Protein AF-A0A3M8CH46-F1 (afdb_monomer)

Structure (mmCIF, N/CA/C/O backbone):
data_AF-A0A3M8CH46-F1
#
_entry.id   AF-A0A3M8CH46-F1
#
loop_
_atom_site.group_PDB
_atom_site.id
_atom_site.type_symbol
_atom_site.label_atom_id
_atom_site.label_alt_id
_atom_site.label_comp_id
_atom_site.label_asym_id
_atom_site.labe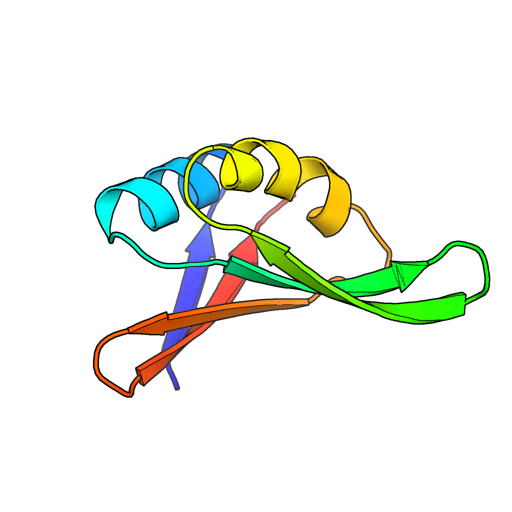l_entity_id
_atom_site.label_seq_id
_atom_site.pdbx_PDB_ins_code
_atom_site.Cartn_x
_atom_site.Cartn_y
_atom_site.Cartn_z
_atom_site.occupancy
_atom_site.B_iso_or_equiv
_atom_site.auth_seq_id
_atom_site.auth_comp_id
_atom_site.auth_asym_id
_atom_site.auth_atom_id
_atom_site.pdbx_PDB_model_num
ATOM 1 N N . MET A 1 1 ? -0.246 -11.390 12.764 1.00 89.06 1 MET A N 1
ATOM 2 C CA . MET A 1 1 ? -0.152 -10.913 11.369 1.00 89.06 1 MET A CA 1
ATOM 3 C C . MET A 1 1 ? -1.363 -11.423 10.611 1.00 89.06 1 MET A C 1
ATOM 5 O O . MET A 1 1 ? -1.735 -12.572 10.822 1.00 89.06 1 MET A O 1
ATOM 9 N N . LYS A 1 2 ? -1.997 -10.577 9.799 1.00 96.56 2 LYS A N 1
ATOM 10 C CA . LYS A 1 2 ? -3.083 -10.940 8.877 1.00 96.56 2 LYS A CA 1
ATOM 11 C C . LYS A 1 2 ? -2.696 -10.498 7.467 1.00 96.56 2 LYS A C 1
ATOM 13 O O . LYS A 1 2 ? -1.954 -9.532 7.332 1.00 96.56 2 LYS A O 1
ATOM 18 N N . ARG A 1 3 ? -3.205 -11.186 6.448 1.00 97.06 3 ARG A N 1
ATOM 19 C CA . ARG A 1 3 ? -3.092 -10.767 5.049 1.00 97.06 3 ARG A CA 1
ATOM 20 C C . ARG A 1 3 ? -4.470 -10.370 4.543 1.00 97.06 3 ARG A C 1
ATOM 22 O O . ARG A 1 3 ? -5.435 -11.090 4.796 1.00 97.06 3 ARG A O 1
ATOM 29 N N . ILE A 1 4 ? -4.544 -9.247 3.845 1.00 97.00 4 ILE A N 1
ATOM 30 C CA . ILE 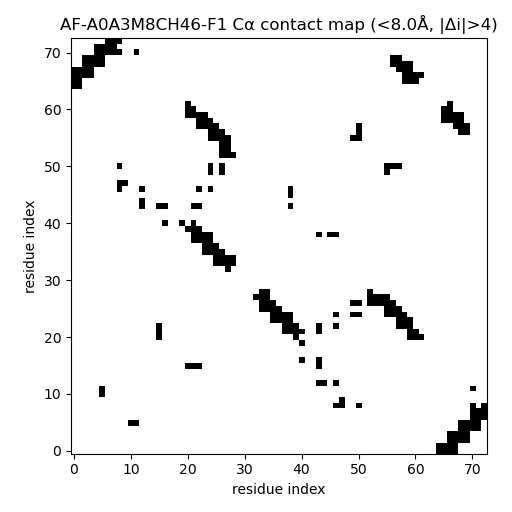A 1 4 ? -5.731 -8.787 3.133 1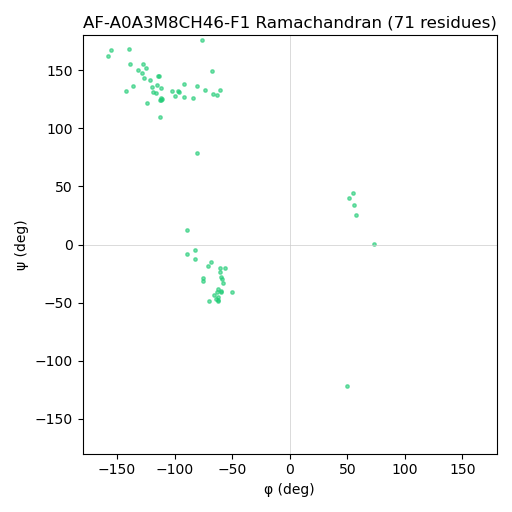.00 97.00 4 ILE A CA 1
ATOM 31 C C . ILE A 1 4 ? -5.385 -8.620 1.655 1.00 97.00 4 ILE A C 1
ATOM 33 O O . ILE A 1 4 ? -4.272 -8.222 1.310 1.00 97.00 4 ILE A O 1
ATOM 37 N N . VAL A 1 5 ? -6.325 -8.990 0.793 1.00 96.94 5 VAL A N 1
ATOM 38 C CA . VAL A 1 5 ? -6.162 -8.932 -0.657 1.00 96.94 5 VAL A CA 1
ATOM 39 C C . VAL A 1 5 ? -7.213 -7.986 -1.211 1.00 96.94 5 VAL A C 1
ATOM 41 O O . VAL A 1 5 ? -8.386 -8.122 -0.869 1.00 96.94 5 VAL A O 1
ATOM 44 N N . PHE A 1 6 ? -6.786 -7.060 -2.057 1.00 96.88 6 PHE A N 1
ATOM 45 C CA . PHE A 1 6 ? -7.657 -6.156 -2.799 1.00 96.88 6 PHE A CA 1
ATOM 46 C C . PHE A 1 6 ? -7.558 -6.466 -4.284 1.00 96.88 6 PHE A C 1
ATOM 48 O O . PHE A 1 6 ? -6.485 -6.833 -4.773 1.00 96.88 6 PHE A O 1
ATOM 55 N N . ALA A 1 7 ? -8.670 -6.325 -5.000 1.00 95.38 7 ALA A N 1
ATOM 56 C CA . ALA A 1 7 ? -8.675 -6.513 -6.442 1.00 95.38 7 ALA A CA 1
ATOM 57 C C . ALA A 1 7 ? -8.047 -5.311 -7.152 1.00 95.38 7 ALA A C 1
ATOM 59 O O . ALA A 1 7 ? -7.480 -5.465 -8.224 1.00 95.38 7 ALA A O 1
ATOM 60 N N . THR A 1 8 ? -8.128 -4.117 -6.558 1.00 95.25 8 THR A N 1
ATOM 61 C CA . THR A 1 8 ? -7.594 -2.890 -7.157 1.00 95.25 8 THR A CA 1
ATOM 62 C C . THR A 1 8 ? -6.895 -1.997 -6.128 1.00 95.25 8 THR A C 1
ATOM 64 O O . THR A 1 8 ? -7.199 -2.066 -4.931 1.00 95.25 8 THR A O 1
ATOM 67 N N . PRO A 1 9 ? -5.950 -1.139 -6.558 1.00 95.06 9 PRO A N 1
ATOM 68 C CA . PRO A 1 9 ? -5.371 -0.116 -5.692 1.00 95.06 9 PRO A CA 1
ATOM 69 C C . PRO A 1 9 ? -6.418 0.840 -5.106 1.00 95.06 9 PRO A C 1
ATOM 71 O O . PRO A 1 9 ? -6.262 1.303 -3.981 1.00 95.06 9 PRO A O 1
ATOM 74 N N . GLU A 1 10 ? -7.489 1.129 -5.842 1.00 95.25 10 GLU A N 1
ATOM 75 C CA . GLU A 1 10 ? -8.563 2.027 -5.419 1.00 95.25 10 GLU A CA 1
ATOM 76 C C . GLU A 1 10 ? -9.336 1.455 -4.221 1.00 95.25 10 GLU A C 1
ATOM 78 O O . GLU A 1 10 ? -9.552 2.168 -3.241 1.00 95.25 10 GLU A O 1
ATOM 83 N N . GLU A 1 11 ? -9.658 0.156 -4.237 1.00 96.94 11 GLU A N 1
ATOM 84 C CA . GLU A 1 11 ? -10.283 -0.527 -3.093 1.00 96.94 11 GLU A CA 1
ATOM 85 C C . GLU A 1 11 ? -9.410 -0.461 -1.833 1.00 96.94 11 GLU A C 1
ATOM 87 O O . GLU A 1 11 ? -9.915 -0.250 -0.728 1.00 96.94 11 GLU A O 1
ATOM 92 N N . LEU A 1 12 ? -8.091 -0.609 -1.991 1.00 97.31 12 LEU A N 1
ATOM 93 C CA . LEU A 1 12 ? -7.143 -0.448 -0.892 1.00 97.31 12 LEU A CA 1
ATOM 94 C C . LEU A 1 12 ? -7.172 0.982 -0.335 1.00 97.31 12 LEU A C 1
ATOM 96 O O . LEU A 1 12 ? -7.183 1.166 0.882 1.00 97.31 12 LEU A O 1
ATOM 100 N N . VAL A 1 13 ? -7.184 1.996 -1.203 1.00 97.44 13 VAL A N 1
ATOM 101 C CA . VAL A 1 13 ? -7.222 3.405 -0.783 1.00 97.44 13 VAL A CA 1
ATOM 102 C C . VAL A 1 13 ? -8.499 3.706 -0.006 1.00 97.44 13 VAL A C 1
ATOM 104 O O . VAL A 1 13 ? -8.428 4.267 1.089 1.00 97.44 13 VAL A O 1
ATOM 107 N N . GLU A 1 14 ? -9.655 3.291 -0.526 1.00 97.62 14 GLU A N 1
ATOM 108 C CA . GLU A 1 14 ? -10.938 3.446 0.163 1.00 97.62 14 GLU A CA 1
ATOM 109 C C . GLU A 1 14 ? -10.953 2.733 1.517 1.00 97.62 14 GLU A C 1
ATOM 111 O O . GLU A 1 14 ? -11.454 3.278 2.503 1.00 97.62 14 GLU A O 1
ATOM 116 N N . HIS A 1 15 ? -10.379 1.529 1.583 1.00 97.56 15 HIS A N 1
ATOM 117 C CA . HIS A 1 15 ? -10.248 0.776 2.826 1.00 97.56 15 HIS A CA 1
ATOM 118 C C . HIS A 1 15 ? -9.375 1.511 3.844 1.00 97.56 15 HIS A C 1
ATOM 120 O O . HIS A 1 15 ? -9.792 1.690 4.985 1.00 97.56 15 HIS A O 1
ATOM 126 N N . CYS A 1 16 ? -8.194 1.987 3.448 1.00 97.75 16 CYS A N 1
ATOM 127 C CA . CYS A 1 16 ? -7.304 2.718 4.348 1.00 97.75 16 CYS A CA 1
ATOM 128 C C . CYS A 1 16 ? -7.936 4.018 4.867 1.00 97.75 16 CYS A C 1
ATOM 130 O O . CYS A 1 16 ? -7.792 4.328 6.050 1.00 97.75 16 CYS A O 1
ATOM 132 N N . LEU A 1 17 ? -8.678 4.739 4.017 1.00 97.94 17 LEU A N 1
ATOM 133 C CA . LEU A 1 17 ? -9.431 5.931 4.416 1.00 97.94 17 LEU A CA 1
ATOM 134 C C . LEU A 1 17 ? -10.543 5.593 5.415 1.00 97.94 17 LEU A C 1
ATOM 136 O O . LEU A 1 17 ? -10.662 6.258 6.439 1.00 97.94 17 LEU A O 1
ATOM 140 N N . ARG A 1 18 ? -11.334 4.549 5.142 1.00 97.31 18 ARG A N 1
ATOM 141 C CA . ARG A 1 18 ? -12.438 4.113 6.011 1.00 97.31 18 ARG A CA 1
ATOM 142 C C . ARG A 1 18 ? -11.955 3.642 7.376 1.00 97.31 18 ARG A C 1
ATOM 144 O O . ARG A 1 18 ? -12.594 3.916 8.384 1.00 97.31 18 ARG A O 1
ATOM 151 N N . GLU A 1 19 ? -10.854 2.903 7.397 1.00 97.12 19 GLU A N 1
ATOM 152 C CA . GLU A 1 19 ? -10.291 2.345 8.623 1.00 97.12 19 GLU A CA 1
ATOM 153 C C . GLU A 1 19 ? -9.433 3.350 9.403 1.00 97.12 19 GLU A C 1
ATOM 155 O O . GLU A 1 19 ? -8.991 3.002 10.501 1.00 97.12 19 GLU A O 1
ATOM 160 N N . GLU A 1 20 ? -9.217 4.547 8.838 1.00 97.25 20 GLU A N 1
ATOM 161 C CA . GLU A 1 20 ? -8.370 5.632 9.348 1.00 97.25 20 GLU A CA 1
ATOM 162 C C . GLU A 1 20 ? -6.925 5.181 9.620 1.00 97.25 20 GLU A C 1
ATOM 164 O O . GLU A 1 20 ? -6.322 5.491 10.649 1.00 97.25 20 GLU A O 1
ATOM 169 N N . VAL A 1 21 ? -6.352 4.419 8.682 1.00 97.81 21 VAL A N 1
ATOM 170 C CA . VAL A 1 21 ? -4.994 3.866 8.789 1.00 97.81 21 VAL A CA 1
ATOM 171 C C . VAL A 1 21 ? -4.057 4.445 7.737 1.00 97.81 21 VAL A C 1
ATOM 173 O O . VAL A 1 21 ? -4.429 4.663 6.584 1.00 97.81 21 VAL A O 1
ATOM 176 N N . SER A 1 22 ? -2.795 4.626 8.120 1.00 98.31 22 SER A N 1
ATOM 177 C CA . SER A 1 22 ? -1.726 4.938 7.173 1.00 98.31 22 SER A CA 1
ATOM 178 C C . SER A 1 22 ? -1.235 3.672 6.477 1.00 98.31 22 SER A C 1
ATOM 180 O O . SER A 1 22 ? -0.990 2.654 7.130 1.00 98.31 22 SER A O 1
ATOM 182 N N . LEU A 1 23 ? -1.027 3.755 5.166 1.00 98.50 23 LEU A N 1
ATOM 183 C CA . LEU A 1 23 ? -0.427 2.694 4.368 1.00 98.50 23 LEU A CA 1
ATOM 184 C C . LEU A 1 23 ? 1.086 2.898 4.298 1.00 98.50 23 LEU A C 1
ATOM 186 O O . LEU A 1 23 ? 1.557 3.965 3.911 1.00 98.50 23 LEU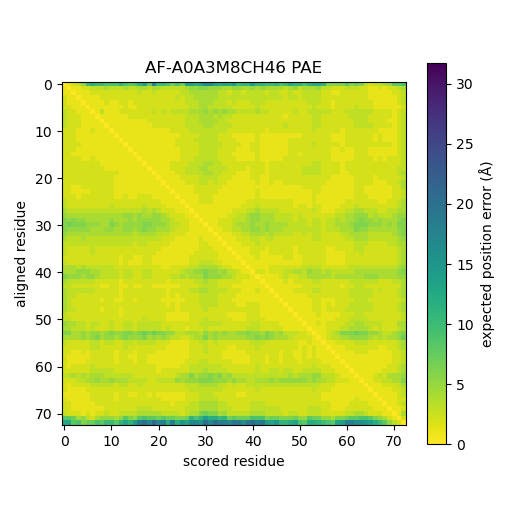 A O 1
ATOM 190 N N . VAL A 1 24 ? 1.852 1.872 4.642 1.00 98.62 24 VAL A N 1
ATOM 191 C CA . VAL A 1 24 ? 3.292 1.825 4.395 1.00 98.62 24 VAL A CA 1
ATOM 192 C C . VAL A 1 24 ? 3.532 1.052 3.109 1.00 98.62 24 VAL A C 1
ATOM 194 O O . VAL A 1 24 ? 2.974 -0.030 2.939 1.00 98.62 24 VAL A O 1
ATOM 197 N N . VAL A 1 25 ? 4.357 1.603 2.221 1.00 98.00 25 VAL A N 1
ATOM 198 C CA . VAL A 1 25 ? 4.811 0.927 1.002 1.00 98.00 25 VAL A CA 1
ATOM 199 C C . VAL A 1 25 ? 6.331 0.908 0.993 1.00 98.00 25 VAL A C 1
ATOM 201 O O . VAL A 1 25 ? 6.978 1.956 1.049 1.00 98.00 25 VAL A O 1
ATOM 204 N N . GLU A 1 26 ? 6.896 -0.288 0.927 1.00 97.94 26 GLU A N 1
ATOM 205 C CA . GLU A 1 26 ? 8.317 -0.542 0.736 1.00 97.94 26 GLU A CA 1
ATOM 206 C C . GLU A 1 26 ? 8.551 -0.940 -0.717 1.00 97.94 26 GLU A C 1
ATOM 208 O O . GLU A 1 26 ? 7.816 -1.755 -1.261 1.00 97.94 26 GLU A O 1
ATOM 213 N N . TYR A 1 27 ? 9.537 -0.340 -1.376 1.00 96.12 27 TYR A N 1
ATOM 214 C CA . TYR A 1 27 ? 9.772 -0.552 -2.802 1.00 96.12 27 TYR A CA 1
ATOM 215 C C . TYR A 1 27 ? 11.225 -0.276 -3.181 1.00 96.12 27 TYR A C 1
ATOM 217 O O . TYR A 1 27 ? 11.983 0.328 -2.417 1.00 96.12 27 TYR A O 1
ATOM 225 N N . LYS A 1 28 ? 11.621 -0.689 -4.387 1.00 95.44 28 LYS A N 1
ATOM 226 C CA . LYS A 1 28 ? 12.906 -0.309 -4.976 1.00 95.44 28 LYS A CA 1
ATOM 227 C C . LYS A 1 28 ? 12.737 0.822 -5.978 1.00 95.44 28 LYS A C 1
ATOM 229 O O . LYS A 1 28 ? 11.921 0.716 -6.887 1.00 95.44 28 LYS A O 1
ATOM 234 N N . ASP A 1 29 ? 13.516 1.889 -5.818 1.00 92.94 29 ASP A N 1
ATOM 235 C CA . ASP A 1 29 ? 13.550 2.986 -6.789 1.00 92.94 29 ASP A CA 1
ATOM 236 C C . ASP A 1 29 ? 14.348 2.618 -8.058 1.00 92.94 29 ASP A C 1
ATOM 238 O O . ASP A 1 29 ? 14.961 1.553 -8.152 1.00 92.94 29 ASP A O 1
ATOM 242 N N . GLU A 1 30 ? 14.366 3.519 -9.044 1.00 92.50 30 GLU A N 1
ATOM 243 C CA . GLU A 1 30 ? 15.079 3.333 -10.321 1.00 92.50 30 GLU A CA 1
ATOM 244 C C . GLU A 1 30 ? 16.599 3.152 -10.155 1.00 92.50 30 GLU A C 1
ATOM 246 O O . GLU A 1 30 ? 17.264 2.594 -11.025 1.00 92.50 30 GLU A O 1
ATOM 251 N N . ALA A 1 31 ? 17.163 3.578 -9.020 1.00 94.75 31 ALA A N 1
ATOM 252 C CA . ALA A 1 31 ? 18.563 3.364 -8.667 1.00 94.75 31 ALA A CA 1
ATOM 253 C C . ALA A 1 31 ? 18.785 2.044 -7.900 1.00 94.75 31 ALA A C 1
ATOM 255 O O . ALA A 1 31 ? 19.860 1.845 -7.325 1.00 94.75 31 ALA A O 1
ATOM 256 N N . ASN A 1 32 ? 17.785 1.151 -7.875 1.00 92.25 32 ASN A N 1
ATOM 257 C CA . ASN A 1 32 ? 17.774 -0.124 -7.151 1.00 92.25 32 ASN A CA 1
ATOM 258 C C . ASN A 1 32 ? 18.002 0.045 -5.634 1.00 92.25 32 ASN A C 1
ATOM 260 O O . ASN A 1 32 ? 18.489 -0.871 -4.963 1.00 92.25 32 ASN A O 1
ATOM 264 N N . LYS A 1 33 ? 17.664 1.216 -5.074 1.00 95.31 33 LYS A N 1
ATOM 265 C CA . LYS A 1 33 ? 17.737 1.471 -3.631 1.00 95.31 33 LYS A CA 1
ATOM 266 C C . LYS A 1 33 ? 16.403 1.147 -2.974 1.00 95.31 33 LYS A C 1
ATOM 268 O O . LYS A 1 33 ? 15.351 1.520 -3.486 1.00 95.31 33 LYS A O 1
ATOM 273 N N . GLN A 1 34 ? 16.463 0.504 -1.808 1.00 96.38 34 GLN A N 1
ATOM 274 C CA . GLN A 1 34 ? 15.285 0.274 -0.976 1.00 96.38 34 GLN A CA 1
ATOM 275 C C . GLN A 1 34 ? 14.761 1.608 -0.441 1.00 96.38 34 GLN A C 1
ATOM 277 O O . GLN A 1 34 ? 15.518 2.404 0.125 1.00 96.38 34 GLN A O 1
ATOM 282 N N . ARG A 1 35 ? 13.463 1.835 -0.612 1.00 96.94 35 ARG A N 1
ATOM 283 C CA . ARG A 1 35 ? 12.719 2.990 -0.120 1.00 96.94 35 ARG A CA 1
ATOM 284 C C . ARG A 1 35 ? 11.505 2.524 0.659 1.00 96.94 35 ARG A C 1
ATOM 286 O O . ARG A 1 35 ? 10.991 1.432 0.445 1.00 96.94 35 ARG A O 1
ATOM 293 N N . GLN A 1 36 ? 11.056 3.393 1.550 1.00 97.75 36 GLN A N 1
ATOM 294 C CA . GLN A 1 36 ? 9.819 3.236 2.287 1.00 97.75 36 GLN A CA 1
ATOM 295 C C . GLN A 1 36 ? 9.102 4.579 2.288 1.00 97.75 36 GLN A C 1
ATOM 297 O O . GLN A 1 36 ? 9.728 5.617 2.520 1.00 97.75 36 GLN A O 1
ATOM 302 N N . ILE A 1 37 ? 7.796 4.550 2.060 1.00 97.88 37 ILE A N 1
ATOM 303 C CA . ILE A 1 37 ? 6.924 5.708 2.206 1.00 97.88 37 ILE A CA 1
ATOM 304 C C . ILE A 1 37 ? 5.731 5.357 3.088 1.00 97.88 37 ILE A C 1
ATOM 306 O O . ILE A 1 37 ? 5.268 4.219 3.105 1.00 97.88 37 ILE A O 1
ATOM 310 N N . VAL A 1 38 ? 5.251 6.347 3.835 1.00 98.31 38 VAL A N 1
ATOM 311 C CA . VAL A 1 38 ? 4.014 6.266 4.609 1.00 98.31 38 VAL A CA 1
ATOM 312 C C . VAL A 1 38 ? 3.022 7.234 3.982 1.00 98.31 38 VAL A C 1
ATOM 314 O O . VAL A 1 38 ? 3.324 8.416 3.842 1.00 98.31 38 VAL A O 1
ATOM 317 N N . LEU A 1 39 ? 1.858 6.725 3.598 1.00 98.25 39 LEU A N 1
ATOM 318 C CA . LEU A 1 39 ? 0.775 7.478 2.981 1.00 98.25 39 LEU A CA 1
ATOM 319 C C . LEU A 1 39 ? -0.392 7.542 3.964 1.00 98.25 39 LEU A C 1
ATOM 321 O O . LEU A 1 39 ? -0.872 6.507 4.426 1.00 98.25 39 LEU A O 1
ATOM 325 N N . ALA A 1 40 ? -0.844 8.749 4.283 1.00 96.62 40 ALA A N 1
ATOM 326 C CA . ALA A 1 40 ? -1.983 8.983 5.162 1.00 96.62 40 ALA A CA 1
ATOM 327 C C . ALA A 1 40 ? -2.950 9.995 4.540 1.00 96.62 40 ALA A C 1
ATOM 329 O O . ALA A 1 40 ? -2.530 10.894 3.805 1.00 96.62 40 ALA A O 1
ATOM 330 N N . SER A 1 41 ? -4.237 9.865 4.864 1.00 95.25 41 SER A N 1
ATOM 331 C CA . SER A 1 41 ? -5.290 10.795 4.440 1.00 95.25 41 SER A CA 1
ATOM 332 C C . SER A 1 41 ? -5.237 11.064 2.926 1.00 95.25 41 SER A C 1
ATOM 334 O O . SER A 1 41 ? -5.275 10.129 2.130 1.00 95.25 41 SER A O 1
ATOM 336 N N . GLU A 1 42 ? -5.090 12.320 2.505 1.00 93.38 42 GLU A N 1
ATOM 337 C CA . GLU A 1 42 ? -5.060 12.721 1.094 1.00 93.38 42 GLU A CA 1
ATOM 338 C C . GLU A 1 42 ? -3.917 12.068 0.293 1.00 93.38 42 GLU A C 1
ATOM 340 O O . GLU A 1 42 ? -4.059 11.828 -0.908 1.00 93.38 42 GLU A O 1
ATOM 345 N N . GLN A 1 43 ? -2.802 11.713 0.946 1.00 97.50 43 GLN A N 1
ATOM 346 C CA . GLN A 1 43 ? -1.657 11.066 0.296 1.00 97.50 43 GLN A CA 1
ATOM 347 C C . GLN A 1 43 ? -1.950 9.620 -0.117 1.00 97.50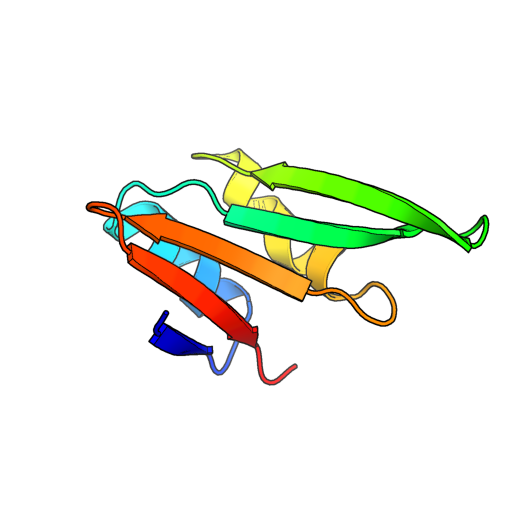 43 GLN A C 1
ATOM 349 O O . GLN A 1 43 ? -1.253 9.093 -0.983 1.00 97.50 43 GLN A O 1
ATOM 354 N N . LEU A 1 44 ? -2.980 8.977 0.454 1.00 97.81 44 LEU A N 1
ATOM 355 C CA . LEU A 1 44 ? -3.374 7.613 0.081 1.00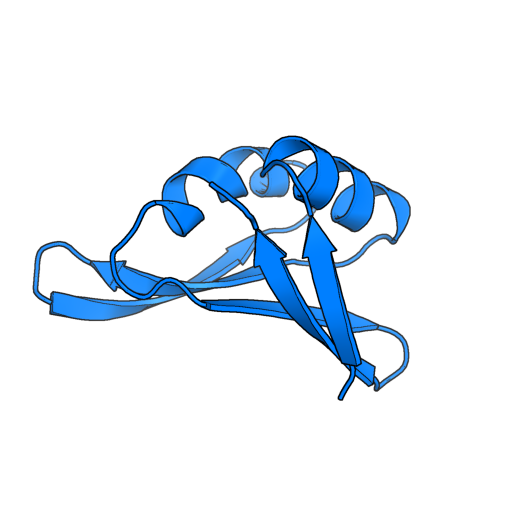 97.81 44 LEU A CA 1
ATOM 356 C C . LEU A 1 44 ? -3.731 7.514 -1.406 1.00 97.81 44 LEU A C 1
ATOM 358 O O . LEU A 1 44 ? -3.446 6.496 -2.026 1.00 97.81 44 LEU A O 1
ATOM 362 N N . SER A 1 45 ? -4.226 8.597 -2.012 1.00 96.38 45 SER A N 1
ATOM 363 C CA . SER A 1 45 ? -4.469 8.683 -3.460 1.00 96.38 45 SER A CA 1
ATOM 364 C C . SER A 1 45 ? -3.229 8.398 -4.327 1.00 96.38 45 SER A C 1
ATOM 366 O O . SER A 1 45 ? -3.365 8.043 -5.494 1.00 96.38 45 SER A O 1
ATOM 368 N N . GLN A 1 46 ? -2.017 8.504 -3.769 1.00 97.00 46 GLN A N 1
ATOM 369 C CA . GLN A 1 46 ? -0.760 8.205 -4.460 1.00 97.00 46 GLN A CA 1
ATOM 370 C C . GLN A 1 46 ? -0.327 6.737 -4.338 1.00 97.00 46 GLN A C 1
ATOM 372 O O . GLN A 1 46 ? 0.620 6.336 -5.014 1.00 97.00 46 GLN A O 1
ATOM 377 N N . ALA A 1 47 ? -0.993 5.915 -3.518 1.00 96.25 47 ALA A N 1
ATOM 378 C CA . ALA A 1 47 ? -0.653 4.499 -3.344 1.00 96.25 47 ALA A CA 1
ATOM 379 C C . ALA A 1 47 ? -0.505 3.727 -4.673 1.00 96.25 47 ALA A C 1
ATOM 381 O O . ALA A 1 47 ? 0.483 2.998 -4.807 1.00 96.25 47 ALA A O 1
ATOM 382 N N . PRO A 1 48 ? -1.364 3.932 -5.699 1.00 95.62 48 PRO A N 1
ATOM 383 C CA . PRO A 1 48 ? -1.213 3.248 -6.984 1.00 95.62 48 PRO A CA 1
ATOM 384 C C . PRO A 1 48 ? 0.112 3.543 -7.703 1.00 95.62 48 PRO A C 1
ATOM 386 O O . PRO A 1 48 ? 0.543 2.738 -8.521 1.00 95.62 48 PRO A O 1
ATOM 389 N N . ILE A 1 49 ? 0.767 4.678 -7.425 1.00 95.19 49 ILE A N 1
ATOM 390 C CA . ILE A 1 49 ? 2.075 5.025 -8.003 1.00 95.19 49 ILE A CA 1
ATOM 391 C C . ILE A 1 49 ? 3.153 4.117 -7.408 1.00 95.19 49 ILE A C 1
ATOM 393 O O . ILE A 1 49 ? 3.935 3.518 -8.142 1.00 95.19 49 ILE A O 1
ATOM 397 N N . TYR A 1 50 ? 3.172 3.985 -6.081 1.00 95.56 50 TYR A N 1
ATOM 398 C CA . TYR A 1 50 ? 4.218 3.245 -5.377 1.00 95.56 50 TYR A CA 1
ATOM 399 C C . TYR A 1 50 ? 4.060 1.726 -5.497 1.00 95.56 50 TYR A C 1
ATOM 401 O O . TYR A 1 50 ? 5.050 1.003 -5.557 1.00 95.56 50 TYR A O 1
ATOM 409 N N . LEU A 1 51 ? 2.823 1.239 -5.605 1.00 94.94 51 LEU A N 1
ATOM 410 C CA . LEU A 1 51 ? 2.530 -0.187 -5.784 1.00 94.94 51 LEU A CA 1
ATOM 411 C C . LEU A 1 51 ? 2.977 -0.741 -7.146 1.00 94.94 51 LEU A C 1
ATOM 413 O O . LEU A 1 51 ? 3.056 -1.953 -7.308 1.00 94.94 51 LEU A O 1
ATOM 417 N N . ARG A 1 52 ? 3.283 0.126 -8.120 1.00 93.12 52 ARG A N 1
ATOM 418 C CA . ARG A 1 52 ? 3.783 -0.278 -9.446 1.00 93.12 52 ARG A CA 1
ATOM 419 C C . ARG A 1 52 ? 5.285 -0.551 -9.478 1.00 93.12 52 ARG A C 1
ATOM 421 O O . ARG A 1 52 ? 5.771 -1.074 -10.479 1.00 93.12 52 ARG A O 1
ATOM 428 N N . TYR A 1 53 ? 6.030 -0.169 -8.441 1.00 93.25 53 TYR A N 1
ATOM 429 C CA . TYR A 1 53 ? 7.458 -0.468 -8.383 1.00 93.25 53 TYR A CA 1
ATOM 430 C C . TYR A 1 53 ? 7.698 -1.973 -8.234 1.00 93.25 5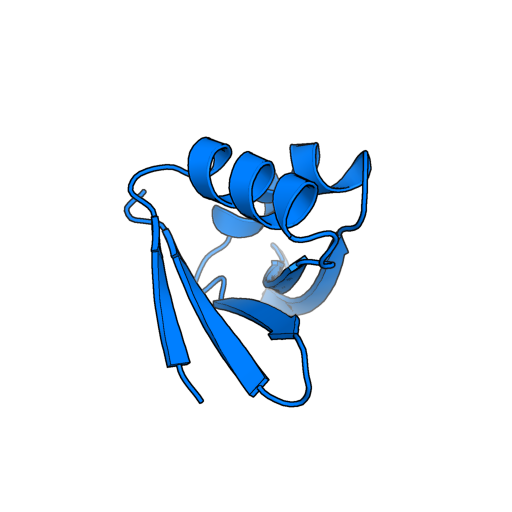3 TYR A C 1
ATOM 432 O O . TYR A 1 53 ? 6.910 -2.705 -7.633 1.00 93.25 53 TYR A O 1
ATOM 440 N N . GLU A 1 54 ? 8.822 -2.440 -8.775 1.00 85.69 54 GLU A N 1
ATOM 441 C CA . GLU A 1 54 ? 9.199 -3.847 -8.679 1.00 85.69 54 GLU A CA 1
ATOM 442 C C . GLU A 1 54 ? 9.360 -4.257 -7.208 1.00 85.69 54 GLU A C 1
ATOM 444 O O . GLU A 1 54 ? 10.034 -3.573 -6.431 1.00 85.69 54 GLU A O 1
ATOM 449 N N . LYS A 1 55 ? 8.764 -5.400 -6.840 1.00 88.44 55 LYS A N 1
ATOM 450 C CA . LYS A 1 55 ? 8.795 -5.953 -5.474 1.00 88.44 55 LYS A CA 1
ATOM 451 C C . LYS A 1 55 ? 8.274 -4.969 -4.422 1.00 88.44 55 LYS A C 1
ATOM 453 O O . LYS A 1 55 ? 8.784 -4.950 -3.305 1.00 88.44 55 LYS A O 1
ATOM 458 N N . ALA A 1 56 ? 7.290 -4.147 -4.787 1.00 94.75 56 ALA A N 1
ATOM 459 C CA . ALA A 1 56 ? 6.591 -3.328 -3.815 1.00 94.75 56 ALA A CA 1
ATOM 460 C C . ALA A 1 56 ? 5.852 -4.223 -2.805 1.00 94.75 56 ALA A C 1
ATOM 462 O O . ALA A 1 56 ? 5.090 -5.113 -3.184 1.00 94.75 56 ALA A O 1
ATOM 463 N N . GLU A 1 57 ? 6.069 -3.968 -1.520 1.00 96.88 57 GLU A N 1
ATOM 464 C CA . GLU A 1 57 ? 5.350 -4.585 -0.410 1.00 96.88 57 GLU A CA 1
ATOM 465 C C . GLU A 1 57 ? 4.562 -3.500 0.317 1.00 96.88 57 GLU A C 1
ATOM 467 O O . GLU A 1 57 ? 5.068 -2.402 0.551 1.00 96.88 57 GLU A O 1
ATOM 472 N N . ALA A 1 58 ? 3.315 -3.793 0.678 1.00 97.94 58 ALA A N 1
ATOM 473 C CA . ALA A 1 58 ? 2.454 -2.836 1.354 1.00 97.94 58 ALA A CA 1
ATOM 474 C C . ALA A 1 58 ? 1.876 -3.421 2.639 1.00 97.94 58 ALA A C 1
ATOM 476 O O . ALA A 1 58 ? 1.547 -4.606 2.720 1.00 97.94 58 ALA A O 1
ATOM 477 N N . TYR A 1 59 ? 1.742 -2.585 3.663 1.00 98.44 59 TYR A N 1
ATOM 478 C CA . TYR A 1 59 ? 1.144 -2.982 4.931 1.00 98.44 59 TYR A CA 1
ATOM 479 C C . TYR A 1 59 ? 0.618 -1.793 5.724 1.00 98.44 59 TYR A C 1
ATOM 481 O O . TYR A 1 59 ? 1.017 -0.649 5.526 1.00 98.44 59 TYR A O 1
ATOM 489 N N . TYR A 1 60 ? -0.243 -2.074 6.695 1.00 98.25 60 TYR A N 1
ATOM 490 C CA . TYR A 1 60 ? -0.620 -1.116 7.731 1.00 98.25 60 TYR A CA 1
ATOM 491 C C . TYR A 1 60 ? -0.715 -1.809 9.093 1.00 98.25 60 TYR A C 1
ATOM 493 O O . TYR A 1 60 ? -0.690 -3.040 9.210 1.00 98.25 60 TYR A O 1
ATOM 501 N N . ARG A 1 61 ? -0.808 -1.011 10.158 1.00 97.38 61 ARG A N 1
ATOM 502 C CA . ARG A 1 61 ? -1.065 -1.505 11.515 1.00 97.38 61 ARG A CA 1
ATOM 503 C C . ARG A 1 61 ? -2.355 -0.909 12.044 1.00 97.38 61 ARG A C 1
ATOM 505 O O . ARG A 1 61 ? -2.566 0.291 11.923 1.00 97.38 61 ARG A O 1
ATOM 512 N N . LYS A 1 62 ? -3.179 -1.748 12.662 1.00 97.00 62 LYS A N 1
ATOM 513 C CA . LYS A 1 62 ? -4.396 -1.335 13.364 1.00 97.00 62 LYS A CA 1
ATOM 514 C C . LYS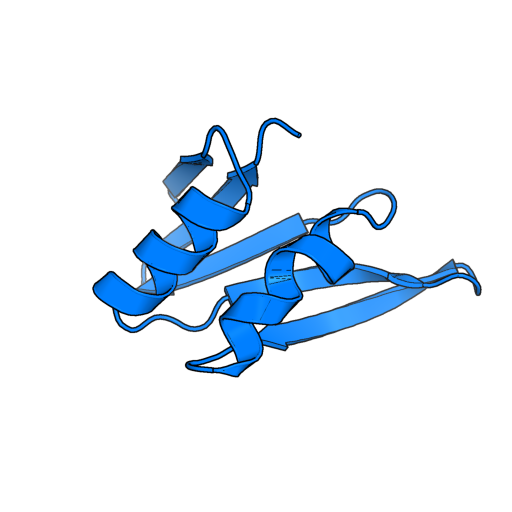 A 1 62 ? -4.561 -2.187 14.614 1.00 97.00 62 LYS A C 1
ATOM 516 O O . LYS A 1 62 ? -4.380 -3.400 14.540 1.00 97.00 62 LYS A O 1
ATOM 521 N N . ASP A 1 63 ? -4.825 -1.554 15.754 1.00 95.56 63 ASP A N 1
ATOM 522 C CA . ASP A 1 63 ? -5.057 -2.223 17.044 1.00 95.56 63 ASP A CA 1
ATOM 523 C C . ASP A 1 63 ? -3.9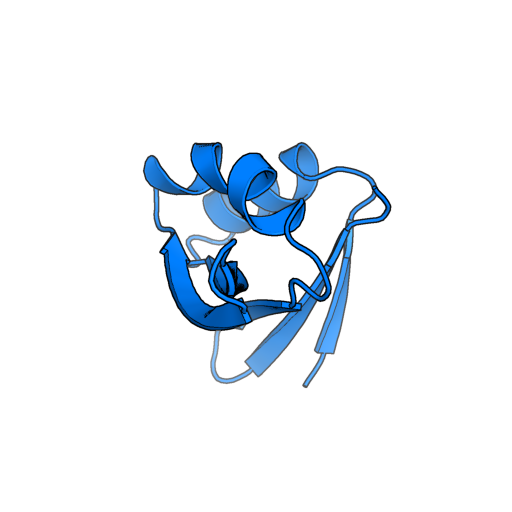59 -3.232 17.433 1.00 95.56 63 ASP A C 1
ATOM 525 O O . ASP A 1 63 ? -4.219 -4.338 17.904 1.00 95.56 63 ASP A O 1
ATOM 529 N N . GLY A 1 64 ? -2.695 -2.880 17.169 1.00 95.12 64 GLY A N 1
ATOM 530 C CA . GLY A 1 64 ? -1.538 -3.747 17.430 1.00 95.12 64 GLY A CA 1
ATOM 531 C C . GLY A 1 64 ? -1.381 -4.928 16.460 1.00 95.12 64 GLY A C 1
ATOM 532 O O . GLY A 1 64 ? -0.427 -5.696 16.576 1.00 95.12 64 GLY A O 1
ATOM 533 N N . ILE A 1 65 ? -2.267 -5.069 15.472 1.00 96.88 65 ILE A N 1
ATOM 534 C CA . ILE A 1 65 ? -2.210 -6.109 14.445 1.00 96.88 65 ILE A CA 1
ATOM 535 C C . ILE A 1 65 ? -1.524 -5.553 13.195 1.00 96.88 65 ILE A C 1
ATOM 537 O O . ILE A 1 65 ? -1.873 -4.489 12.688 1.00 96.88 65 ILE A O 1
ATOM 541 N N . PHE A 1 66 ? -0.553 -6.306 12.677 1.00 98.00 66 PHE A N 1
ATOM 542 C CA . PHE A 1 66 ? 0.055 -6.070 11.367 1.00 98.00 66 PHE A CA 1
ATOM 543 C C . PHE A 1 66 ? -0.785 -6.709 10.257 1.00 98.00 66 PHE A C 1
ATOM 545 O O . PHE A 1 66 ? -1.050 -7.920 10.319 1.00 98.00 66 PHE A O 1
ATOM 552 N N . PHE A 1 67 ? -1.151 -5.908 9.257 1.00 98.31 67 PHE A N 1
ATOM 553 C CA . PHE A 1 67 ? -1.875 -6.318 8.059 1.00 98.31 67 PHE A CA 1
ATOM 554 C C . PHE A 1 67 ? -0.972 -6.170 6.839 1.00 98.31 67 PHE A C 1
ATOM 556 O O . PHE A 1 67 ? -0.672 -5.055 6.427 1.00 98.31 67 PHE A O 1
ATOM 563 N N . GLU A 1 68 ? -0.556 -7.294 6.268 1.00 98.12 68 GLU A N 1
ATOM 564 C CA . GLU A 1 68 ? 0.052 -7.333 4.941 1.00 98.12 68 GLU A CA 1
ATOM 565 C C . GLU A 1 68 ? -1.034 -7.110 3.890 1.00 98.12 68 GLU A C 1
ATOM 567 O O . GLU A 1 68 ? -2.097 -7.737 3.944 1.00 98.12 68 GLU A O 1
ATOM 572 N N . VAL A 1 69 ? -0.753 -6.235 2.936 1.00 97.44 69 VAL A N 1
ATOM 573 C CA . VAL A 1 69 ? -1.659 -5.853 1.864 1.00 97.44 69 VAL A CA 1
ATOM 574 C C . VAL A 1 69 ? -1.118 -6.395 0.550 1.00 97.44 69 VAL A C 1
ATOM 576 O O . VAL A 1 69 ? 0.009 -6.101 0.161 1.00 97.44 69 VAL A O 1
ATOM 579 N N . VAL A 1 70 ? -1.952 -7.152 -0.154 1.00 95.50 70 VAL A N 1
ATOM 580 C CA . VAL A 1 70 ? -1.686 -7.598 -1.523 1.00 95.50 70 VAL A CA 1
ATOM 581 C C . VAL A 1 70 ? -2.733 -6.979 -2.435 1.00 95.50 70 VAL A C 1
ATOM 583 O O . VAL A 1 70 ? -3.925 -7.073 -2.155 1.00 95.50 70 VAL A O 1
ATOM 586 N N . VAL A 1 71 ? -2.300 -6.370 -3.532 1.00 93.31 71 VAL A N 1
ATOM 587 C CA . VAL A 1 71 ? -3.199 -5.852 -4.566 1.00 93.31 71 VAL A CA 1
ATOM 588 C C . VAL A 1 71 ? -3.019 -6.696 -5.819 1.00 93.31 71 VAL A C 1
ATOM 590 O O . VAL A 1 71 ? -1.894 -6.893 -6.271 1.00 93.31 71 VAL A O 1
ATOM 593 N N . GLN A 1 72 ? -4.114 -7.236 -6.348 1.00 84.38 72 GLN A N 1
ATOM 594 C CA . GLN A 1 72 ? -4.114 -8.014 -7.585 1.00 84.38 72 GLN A CA 1
ATOM 595 C C . GLN A 1 72 ? -4.107 -7.054 -8.783 1.00 84.38 72 GLN A C 1
ATOM 597 O O . GLN A 1 72 ? -5.149 -6.775 -9.360 1.00 84.38 72 GLN A O 1
ATOM 602 N N . GLY A 1 73 ? -2.939 -6.498 -9.109 1.00 62.22 73 GLY A N 1
ATOM 603 C CA . GLY A 1 73 ? -2.731 -5.586 -10.241 1.00 62.22 73 GLY A CA 1
ATOM 604 C C . GLY A 1 73 ? -1.732 -6.131 -11.243 1.00 62.22 73 GLY A C 1
ATOM 605 O O . GLY A 1 73 ? -0.670 -6.608 -10.786 1.00 62.22 73 GLY A O 1
#

Solvent-accessible surface area (backbone atoms only — not comparable to full-atom values): 4148 Å² total; per-residue (Å²): 121,47,79,48,78,31,72,38,60,64,59,46,38,54,48,32,60,74,71,74,37,49,42,36,39,36,26,40,48,99,84,72,44,85,45,74,48,77,26,48,75,82,49,31,78,51,46,62,64,55,62,68,32,66,83,40,45,36,32,37,65,56,96,92,38,45,34,42,49,44,61,62,121

Radius of gyration: 11.52 Å; Cα contacts (8 Å, |Δi|>4): 136; chains: 1; bounding box: 31×24×28 Å

Foldseek 3Di:
DAEDEAQALVVVLVVCVVLQWWKKKWAADPVRDIDIDIAGDPRSVCSVVRCPGPPIWMWTDDPNDIYTYHYND

pLDDT: mean 95.48, std 4.77, range [62.22, 98.62]

Secondary structure (DSSP, 8-state):
-EEEEESSHHHHHHHHHHTT-PEEEEEE-TTS-EEEEEE-GGGGGGHHHHTTSTT-EEEEEETTEEEEEEE--

Organism: NCBI:txid497735

Nearest PDB structures (foldseek):
  2l72-assembly1_A  TM=4.127E-01  e=6.802E-01  Toxoplasma gondii
  4s3q-assembly3_C  TM=3.324E-01  e=4.950E-01  Escherichia coli K-12
  4s3p-assembly1_A  TM=2.923E-01  e=7.248E-01  Escherichia coli K-12
  3ooj-assembly1_D  TM=4.944E-01  e=5.543E+00  Escherichia coli
  4s3r-assembly1_A  TM=2.958E-01  e=1.459E+00  Escherichia coli K-12

Sequence (73 aa):
MKRIVFATPEELVEHCLREEVSLVVEYKDEANKQRQIVLASEQLSQAPIYLRYEKAEAYYRKDGIFFEVVVQG

Mean predicted aligned error: 2.5 Å